Protein AF-A6IF05-F1 (afdb_monomer)

Organism: Rattus norvegicus (NCBI:txid10116)

InterPro domains:
  IPR013783 Immunoglobulin-like fold [G3DSA:2.60.40.10] (24-101)
  IPR036179 Immunoglobulin-like domain superfamily [SSF48726] (30-100)
  IPR050413 T cell receptor beta variable [PTHR23268] (15-99)

pLDDT: mean 70.71, std 15.79, range [35.97, 89.56]

Solvent-accessible surface area (backbone atoms only — not comparable to full-atom values): 6660 Å² total; per-residue (Å²): 133,88,76,89,84,84,88,82,91,74,87,72,80,77,80,70,77,79,77,73,66,83,70,70,82,74,75,84,78,78,76,45,41,66,87,74,85,87,65,59,94,92,46,77,44,69,40,32,38,72,60,75,44,57,65,45,76,42,69,48,66,55,94,96,52,72,80,36,80,38,38,48,33,70,40,48,74,49,88,52,68,68,60,54,93,79,48,48,78,50,35,90,37,50,32,42,37,39,40,36,74

Structure (mmCIF, N/CA/C/O backbone):
data_AF-A6IF05-F1
#
_entry.id   AF-A6IF05-F1
#
loop_
_atom_site.group_PDB
_atom_site.id
_atom_site.type_symbol
_atom_site.label_atom_id
_atom_site.label_alt_id
_atom_site.label_comp_id
_atom_site.label_asym_id
_atom_site.label_entity_id
_atom_site.label_seq_id
_atom_site.pdbx_PDB_ins_code
_atom_site.Cartn_x
_atom_site.Cartn_y
_atom_site.Cartn_z
_atom_site.occupancy
_atom_site.B_iso_or_equiv
_atom_site.auth_seq_id
_atom_site.auth_comp_id
_atom_site.auth_asym_id
_atom_site.auth_atom_id
_atom_site.pdbx_PDB_model_num
ATOM 1 N N . MET A 1 1 ? -49.710 -39.414 18.335 1.00 37.34 1 MET A N 1
ATOM 2 C CA . MET A 1 1 ? -49.964 -40.744 17.755 1.00 37.34 1 MET A CA 1
ATOM 3 C C . MET A 1 1 ? -48.872 -40.961 16.726 1.00 37.34 1 MET A C 1
ATOM 5 O O . MET A 1 1 ? -48.859 -40.231 15.748 1.00 37.34 1 MET A O 1
ATOM 9 N N . SER A 1 2 ? -47.768 -41.616 17.097 1.00 41.31 2 SER A N 1
ATOM 10 C CA . SER A 1 2 ? -47.634 -43.089 17.142 1.00 41.31 2 SER A CA 1
ATOM 11 C C . SER A 1 2 ? -47.854 -43.681 15.748 1.00 41.31 2 SER A C 1
ATOM 13 O O . SER A 1 2 ? -48.880 -43.412 15.139 1.00 41.31 2 SER A O 1
ATOM 15 N N . ASP A 1 3 ? -47.011 -44.520 15.183 1.00 37.16 3 ASP A N 1
ATOM 16 C CA . ASP A 1 3 ? -45.708 -45.044 15.555 1.00 37.16 3 ASP A CA 1
ATOM 17 C C . ASP A 1 3 ? -45.167 -45.708 14.283 1.00 37.16 3 ASP A C 1
ATOM 19 O O . ASP A 1 3 ? -45.936 -46.139 13.424 1.00 37.16 3 ASP A O 1
ATOM 23 N N . CYS A 1 4 ? -43.845 -45.735 14.189 1.00 45.25 4 CYS A N 1
ATOM 24 C CA . CYS A 1 4 ? -43.006 -46.797 13.645 1.00 45.25 4 CYS A CA 1
ATOM 25 C C . CYS A 1 4 ? -43.679 -47.909 12.818 1.00 45.25 4 CYS A C 1
ATOM 27 O O . CYS A 1 4 ? -44.410 -48.714 13.382 1.00 45.25 4 CYS A O 1
ATOM 29 N N . LEU A 1 5 ? -43.253 -48.069 11.560 1.00 35.97 5 LEU A N 1
ATOM 30 C CA . LEU A 1 5 ? -42.848 -49.372 11.013 1.00 35.97 5 LEU A CA 1
ATOM 31 C C . LEU A 1 5 ? -41.758 -49.164 9.941 1.00 35.97 5 LEU A C 1
ATOM 33 O O . LEU A 1 5 ? -42.053 -48.914 8.778 1.00 35.97 5 LEU A O 1
ATOM 37 N N . ASP A 1 6 ? -40.499 -49.280 10.363 1.00 40.09 6 ASP A N 1
ATOM 38 C CA . ASP A 1 6 ? -39.444 -49.946 9.582 1.00 40.09 6 ASP A CA 1
ATOM 39 C C . ASP A 1 6 ? -39.507 -51.432 9.981 1.00 40.09 6 ASP A C 1
ATOM 41 O O . ASP A 1 6 ? -39.788 -51.702 11.158 1.00 40.09 6 ASP A O 1
ATOM 45 N N . PRO A 1 7 ? -39.282 -52.408 9.078 1.00 51.22 7 PRO A N 1
ATOM 46 C CA . PRO A 1 7 ? -37.953 -52.563 8.474 1.00 51.22 7 PRO A CA 1
ATOM 47 C C . PRO A 1 7 ? -37.936 -53.139 7.038 1.00 51.22 7 PRO A C 1
ATOM 49 O O . PRO A 1 7 ? -38.860 -53.824 6.614 1.00 51.22 7 PRO A O 1
ATOM 52 N N . ASP A 1 8 ? -36.849 -52.913 6.294 1.00 39.00 8 ASP A N 1
ATOM 53 C CA . ASP A 1 8 ? -35.887 -53.982 5.945 1.00 39.00 8 ASP A CA 1
ATOM 54 C C . ASP A 1 8 ? -34.826 -53.497 4.931 1.00 39.00 8 ASP A C 1
ATOM 56 O O . ASP A 1 8 ? -35.044 -53.334 3.732 1.00 39.00 8 ASP A O 1
ATOM 60 N N . LEU A 1 9 ? -33.658 -53.198 5.495 1.00 43.50 9 LEU A N 1
ATOM 61 C CA . LEU A 1 9 ? -32.317 -53.619 5.089 1.00 43.50 9 LEU A CA 1
ATOM 62 C C . LEU A 1 9 ? -32.035 -53.953 3.605 1.00 43.50 9 LEU A C 1
ATOM 64 O O . LEU A 1 9 ? -31.694 -55.075 3.241 1.00 43.50 9 LEU A O 1
ATOM 68 N N . GLY A 1 10 ? -31.959 -52.922 2.767 1.00 37.12 10 GLY A N 1
ATOM 69 C CA . GLY A 1 10 ? -31.186 -52.956 1.523 1.00 37.12 10 GLY A CA 1
ATOM 70 C C . GLY A 1 10 ? -29.949 -52.073 1.637 1.00 37.12 10 GLY A C 1
ATOM 71 O O . GLY A 1 10 ? -29.992 -50.917 1.223 1.00 37.12 10 GLY A O 1
ATOM 72 N N . SER A 1 11 ? -28.858 -52.591 2.214 1.00 47.94 11 SER A N 1
ATOM 73 C CA . SER A 1 11 ? -27.575 -51.885 2.369 1.00 47.94 11 SER A CA 1
ATOM 74 C C . SER A 1 11 ? -26.986 -51.499 1.005 1.00 47.94 11 SER A C 1
ATOM 76 O O . SER A 1 11 ? -26.196 -52.225 0.398 1.00 47.94 11 SER A O 1
ATOM 78 N N . ARG A 1 12 ? -27.398 -50.345 0.478 1.00 47.31 12 ARG A N 1
ATOM 79 C CA . ARG A 1 12 ? -26.742 -49.696 -0.654 1.00 47.31 12 ARG A CA 1
ATOM 80 C C . ARG A 1 12 ? -25.552 -48.953 -0.075 1.00 47.31 12 ARG A C 1
ATOM 82 O O . ARG A 1 12 ? -25.693 -47.845 0.431 1.00 47.31 12 ARG A O 1
ATOM 89 N N . PHE A 1 13 ? -24.397 -49.610 -0.114 1.00 40.91 13 PHE A N 1
ATOM 90 C CA . PHE A 1 13 ? -23.096 -49.004 0.133 1.00 40.91 13 PHE A CA 1
ATOM 91 C C . PHE A 1 13 ? -22.989 -47.693 -0.660 1.00 40.91 13 PHE A C 1
ATOM 93 O O . PHE A 1 13 ? -22.719 -47.695 -1.862 1.00 40.91 13 PHE A O 1
ATOM 100 N N . PHE A 1 14 ? -23.215 -46.563 0.008 1.00 42.66 14 PHE A N 1
ATOM 101 C CA . PHE A 1 14 ? -22.794 -45.267 -0.492 1.00 42.66 14 PHE A CA 1
ATOM 102 C C . PHE A 1 14 ? -21.272 -45.244 -0.394 1.00 42.66 14 PHE A C 1
ATOM 104 O O . PHE A 1 14 ? -20.704 -44.834 0.615 1.00 42.66 14 PHE A O 1
ATOM 111 N N . PHE A 1 15 ? -20.591 -45.690 -1.448 1.00 39.59 15 PHE A N 1
ATOM 112 C CA . PHE A 1 15 ? -19.218 -45.268 -1.688 1.00 39.59 15 PHE A CA 1
ATOM 113 C C . PHE A 1 15 ? -19.259 -43.785 -2.065 1.00 39.59 15 PHE A C 1
ATOM 115 O O . PHE A 1 15 ? -19.157 -43.410 -3.230 1.00 39.59 15 PHE A O 1
ATOM 122 N N . MET A 1 16 ? -19.447 -42.919 -1.071 1.00 46.34 16 MET A N 1
ATOM 123 C CA . MET A 1 16 ? -18.988 -41.547 -1.185 1.00 46.34 16 MET A CA 1
ATOM 124 C C . MET A 1 16 ? -17.468 -41.646 -1.132 1.00 46.34 16 MET A C 1
ATOM 126 O O . MET A 1 16 ? -16.886 -41.764 -0.058 1.00 46.34 16 MET A O 1
ATOM 130 N N . VAL A 1 17 ? -16.828 -41.714 -2.301 1.00 48.50 17 VAL A N 1
ATOM 131 C CA . VAL A 1 17 ? -15.376 -41.573 -2.399 1.00 48.50 17 VAL A CA 1
ATOM 132 C C . VAL A 1 17 ? -15.050 -40.211 -1.798 1.00 48.50 17 VAL A C 1
ATOM 134 O O . VAL A 1 17 ? -15.282 -39.169 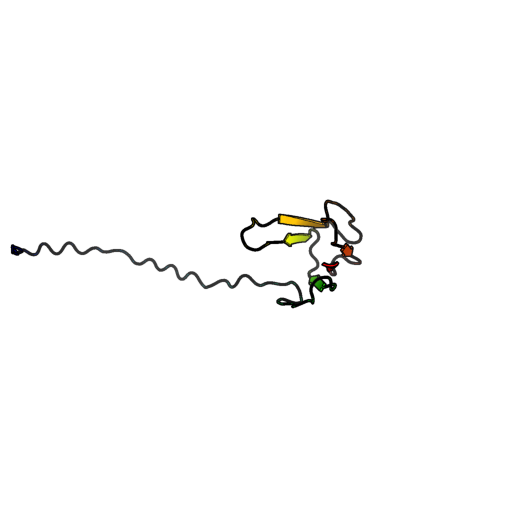-2.412 1.00 48.50 17 VAL A O 1
ATOM 137 N N . SER A 1 18 ? -14.563 -40.222 -0.560 1.00 59.59 18 SER A N 1
ATOM 138 C CA . SER A 1 18 ? -13.968 -39.070 0.089 1.00 59.59 18 SER A CA 1
ATOM 139 C C . SER A 1 18 ? -12.626 -38.811 -0.579 1.00 59.59 18 SER A C 1
ATOM 141 O O . SER A 1 18 ? -11.557 -39.123 -0.062 1.00 59.59 18 SER A O 1
ATOM 143 N N . SER A 1 19 ? -12.662 -38.186 -1.750 1.00 56.62 19 SER A N 1
ATOM 144 C CA . SER A 1 19 ? -11.496 -37.465 -2.237 1.00 56.62 19 SER A CA 1
ATOM 145 C C . SER A 1 19 ? -11.383 -36.183 -1.419 1.00 56.62 19 SER A C 1
ATOM 147 O O . SER A 1 19 ? -11.619 -35.085 -1.918 1.00 56.62 19 SER A O 1
ATOM 149 N N . LEU A 1 20 ? -11.000 -36.324 -0.144 1.00 55.12 20 LEU A N 1
ATOM 150 C CA . LEU A 1 20 ? -10.212 -35.302 0.527 1.00 55.12 20 LEU A CA 1
ATOM 151 C C . LEU A 1 20 ? -8.897 -35.259 -0.248 1.00 55.12 20 LEU A C 1
ATOM 153 O O . LEU A 1 20 ? -7.896 -35.861 0.137 1.00 55.12 20 LEU A O 1
ATOM 157 N N . LEU A 1 21 ? -8.926 -34.585 -1.401 1.00 55.81 21 LEU A N 1
ATOM 158 C CA . LEU A 1 21 ? -7.728 -34.017 -1.976 1.00 55.81 21 LEU A CA 1
ATOM 159 C C . LEU A 1 21 ? -7.038 -33.351 -0.798 1.00 55.81 21 LEU A C 1
ATOM 161 O O . LEU A 1 21 ? -7.646 -32.554 -0.080 1.00 55.81 21 LEU A O 1
ATOM 165 N N . CYS A 1 22 ? -5.809 -33.779 -0.547 1.00 52.81 22 CYS A N 1
ATOM 166 C CA . CYS A 1 22 ? -4.901 -33.103 0.345 1.00 52.81 22 CYS A CA 1
ATOM 167 C C . CYS A 1 22 ? -4.731 -31.687 -0.218 1.00 52.81 22 CYS A C 1
ATOM 169 O O . CYS A 1 22 ? -3.793 -31.403 -0.961 1.00 52.81 22 CYS A O 1
ATOM 171 N N . SER A 1 23 ? -5.681 -30.805 0.083 1.00 55.94 23 SER A N 1
ATOM 172 C CA . SER A 1 23 ? -5.531 -29.374 -0.046 1.00 55.94 23 SER A CA 1
ATOM 173 C C . SER A 1 23 ? -4.531 -29.039 1.033 1.00 55.94 23 SER A C 1
ATOM 175 O O . SER A 1 23 ? -4.895 -28.737 2.169 1.00 55.94 23 SER A O 1
ATOM 177 N N . LYS A 1 24 ? -3.244 -29.205 0.704 1.00 56.56 24 LYS A N 1
ATOM 178 C CA . LYS A 1 24 ? -2.171 -28.582 1.462 1.00 56.56 24 LYS A CA 1
ATOM 179 C C . LYS A 1 24 ? -2.636 -27.155 1.684 1.00 56.56 24 LYS A C 1
ATOM 181 O O . LYS A 1 24 ? -2.912 -26.449 0.717 1.00 56.56 24 LYS A O 1
ATOM 186 N N . HIS A 1 25 ? -2.830 -26.797 2.946 1.00 54.69 25 HIS A N 1
ATOM 187 C CA . HIS A 1 25 ? -3.211 -25.459 3.346 1.00 54.69 25 HIS A CA 1
ATOM 188 C C . HIS A 1 25 ? -2.094 -24.533 2.859 1.00 54.69 25 HIS A C 1
ATOM 190 O O . HIS A 1 25 ? -1.049 -24.426 3.495 1.00 54.69 25 HIS A O 1
ATOM 196 N N . MET A 1 26 ? -2.246 -23.965 1.663 1.00 57.62 26 MET A N 1
ATOM 197 C CA . MET A 1 26 ? -1.364 -22.913 1.191 1.00 57.62 26 MET A CA 1
ATOM 198 C C . MET A 1 26 ? -1.798 -21.679 1.963 1.00 57.62 26 MET A C 1
ATOM 200 O O . MET A 1 26 ? -2.778 -21.031 1.600 1.00 57.62 26 MET A O 1
ATOM 204 N N . GLU A 1 27 ? -1.120 -21.408 3.079 1.00 61.47 27 GLU A N 1
ATOM 205 C CA . GLU A 1 27 ? -1.260 -20.116 3.738 1.00 61.47 27 GLU A CA 1
ATOM 206 C C . GLU A 1 27 ? -0.882 -19.057 2.698 1.00 61.47 27 GLU A C 1
ATOM 208 O O . GLU A 1 27 ? 0.229 -19.062 2.157 1.00 61.47 27 GLU A O 1
ATOM 213 N N . ALA A 1 28 ? -1.826 -18.180 2.362 1.00 64.81 28 ALA A N 1
ATOM 214 C CA . ALA A 1 28 ? -1.527 -17.023 1.542 1.00 64.81 28 ALA A CA 1
ATOM 215 C C . ALA A 1 28 ? -0.529 -16.153 2.318 1.00 64.81 28 ALA A C 1
ATOM 217 O O . ALA A 1 28 ? -0.870 -15.547 3.334 1.00 64.81 28 ALA A O 1
ATOM 218 N N . ALA A 1 29 ? 0.725 -16.134 1.867 1.00 70.88 29 ALA A N 1
ATOM 219 C CA . ALA A 1 29 ? 1.762 -15.350 2.513 1.00 70.88 29 ALA A CA 1
ATOM 220 C C . ALA A 1 29 ? 1.516 -13.857 2.255 1.00 70.88 29 ALA A C 1
ATOM 222 O O . ALA A 1 29 ? 1.628 -13.386 1.122 1.00 70.88 29 ALA A O 1
ATOM 223 N N . VAL A 1 30 ? 1.217 -13.106 3.315 1.00 72.75 30 VAL A N 1
ATOM 224 C CA . VAL A 1 30 ? 1.245 -11.640 3.278 1.00 72.75 30 VAL A CA 1
ATOM 225 C C . VAL A 1 30 ? 2.704 -11.214 3.308 1.00 72.75 30 VAL A C 1
ATOM 227 O O . VAL A 1 30 ? 3.417 -11.495 4.266 1.00 72.75 30 VAL A O 1
ATOM 230 N N . THR A 1 31 ? 3.164 -10.576 2.236 1.00 78.50 31 THR A N 1
ATOM 231 C CA . THR A 1 31 ? 4.581 -10.204 2.085 1.00 78.50 31 THR A CA 1
ATOM 232 C C . THR A 1 31 ? 4.839 -8.722 2.327 1.00 78.50 31 THR A C 1
ATOM 234 O O . THR A 1 31 ? 5.958 -8.261 2.133 1.00 78.50 31 THR A O 1
ATOM 237 N N . GLN A 1 32 ? 3.794 -7.983 2.691 1.00 82.81 32 GLN A N 1
ATOM 238 C CA . GLN A 1 32 ? 3.867 -6.594 3.124 1.00 82.81 32 GLN A CA 1
ATOM 239 C C . GLN A 1 32 ? 4.230 -6.540 4.611 1.00 82.81 32 GLN A C 1
ATOM 241 O O . GLN A 1 32 ? 3.879 -7.442 5.374 1.00 82.81 32 GLN A O 1
ATOM 246 N N . SER A 1 33 ? 4.926 -5.481 5.010 1.00 85.44 33 SER A N 1
ATOM 247 C CA . SER A 1 33 ? 5.311 -5.216 6.393 1.00 85.44 33 SER A CA 1
ATOM 248 C C . SER A 1 33 ? 4.823 -3.832 6.822 1.00 85.44 33 SER A C 1
ATOM 250 O O . SER A 1 33 ? 5.036 -2.882 6.069 1.00 85.44 33 SER A O 1
ATOM 252 N N . PRO A 1 34 ? 4.248 -3.686 8.024 1.00 87.00 34 PRO A N 1
ATOM 253 C CA . PRO A 1 34 ? 3.854 -4.754 8.951 1.00 87.00 34 PRO A CA 1
ATOM 254 C C . PRO A 1 34 ? 2.656 -5.590 8.443 1.00 87.00 34 PRO A C 1
ATOM 256 O O . PRO A 1 34 ? 1.856 -5.128 7.638 1.00 87.00 34 PRO A O 1
ATOM 259 N N . ARG A 1 35 ? 2.511 -6.836 8.933 1.00 83.62 35 ARG A N 1
ATOM 260 C CA . ARG A 1 35 ? 1.325 -7.689 8.655 1.00 83.62 35 ARG A CA 1
ATOM 261 C C . ARG A 1 35 ? 0.089 -7.224 9.431 1.00 83.62 35 ARG A C 1
ATOM 263 O O . ARG A 1 35 ? -1.026 -7.420 8.966 1.00 83.62 35 ARG A O 1
ATOM 270 N N . ASN A 1 36 ? 0.299 -6.660 10.621 1.00 82.88 36 ASN A N 1
ATOM 271 C CA . ASN A 1 36 ? -0.745 -6.116 11.481 1.00 82.88 36 ASN A CA 1
ATOM 272 C C . ASN A 1 36 ? -0.243 -4.799 12.074 1.00 82.88 36 ASN A C 1
ATOM 274 O O . ASN A 1 36 ? 0.845 -4.768 12.649 1.00 82.88 36 ASN A O 1
ATOM 278 N N . GLU A 1 37 ? -1.046 -3.750 11.969 1.00 83.19 37 GLU A N 1
ATOM 279 C CA . GLU A 1 37 ? -0.762 -2.429 12.523 1.00 83.19 37 GLU A CA 1
ATOM 280 C C . GLU A 1 37 ? -2.043 -1.875 13.141 1.00 83.19 37 GLU A C 1
ATOM 282 O O . GLU A 1 37 ? -3.135 -2.068 12.605 1.00 83.19 37 GLU A O 1
ATOM 287 N N . VAL A 1 38 ? -1.918 -1.225 14.297 1.00 81.88 38 VAL A N 1
ATOM 288 C CA . VAL A 1 38 ? -3.031 -0.563 14.980 1.00 81.88 38 VAL A CA 1
ATOM 289 C C . VAL A 1 38 ? -2.632 0.890 15.173 1.00 81.88 38 VAL A C 1
ATOM 291 O O . VAL A 1 38 ? -1.790 1.194 16.016 1.00 81.88 38 VAL A O 1
ATOM 294 N N . ALA A 1 39 ? -3.229 1.774 14.381 1.00 80.62 39 ALA A N 1
ATOM 295 C CA . ALA A 1 39 ? -3.047 3.213 14.496 1.00 80.62 39 ALA A CA 1
ATOM 296 C C . ALA A 1 39 ? -4.183 3.841 15.318 1.00 80.62 39 ALA A C 1
ATOM 298 O O . ALA A 1 39 ? -5.304 3.327 15.375 1.00 80.62 39 ALA A O 1
ATOM 299 N N . VAL A 1 40 ? -3.895 4.976 15.957 1.00 84.06 40 VAL A N 1
ATOM 300 C CA . VAL A 1 40 ? -4.937 5.844 16.524 1.00 84.06 40 VAL A CA 1
ATOM 301 C C . VAL A 1 40 ? -5.761 6.415 15.367 1.00 84.06 40 VAL A C 1
ATOM 303 O O . VAL A 1 40 ? -5.235 6.627 14.279 1.00 84.06 40 VAL A O 1
ATOM 306 N N . ILE A 1 41 ? -7.052 6.675 15.579 1.00 79.81 41 ILE A N 1
ATOM 307 C CA . ILE A 1 41 ? -7.909 7.295 14.559 1.00 79.81 41 ILE A CA 1
ATOM 308 C C . ILE A 1 41 ? -7.287 8.630 14.114 1.00 79.81 41 ILE A C 1
ATOM 310 O O . ILE A 1 41 ? -7.069 9.514 14.941 1.00 79.81 41 ILE A O 1
ATOM 314 N N . GLY A 1 42 ? -7.008 8.762 12.814 1.00 76.56 42 GLY A N 1
ATOM 315 C CA . GLY A 1 42 ? -6.334 9.927 12.227 1.00 76.56 42 GLY A CA 1
ATOM 316 C C . GLY A 1 42 ? -4.805 9.937 12.367 1.00 76.56 42 GLY A C 1
ATOM 317 O O . GLY A 1 42 ? -4.180 10.926 11.997 1.00 76.56 42 GLY A O 1
ATOM 318 N N . GLY A 1 43 ? -4.203 8.879 12.916 1.00 76.75 43 GLY A N 1
ATOM 319 C CA . GLY A 1 43 ? -2.759 8.658 12.875 1.00 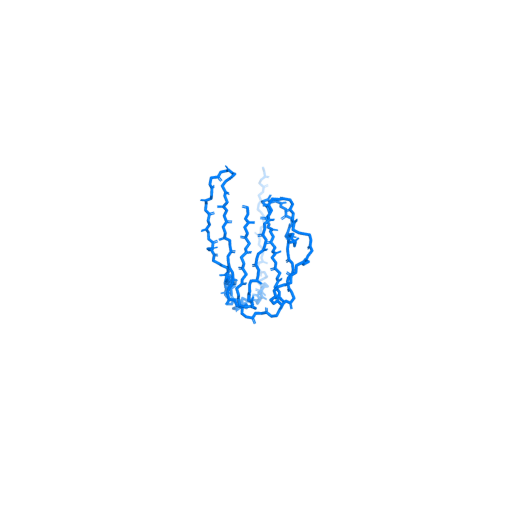76.75 43 GLY A CA 1
ATOM 320 C C . GLY A 1 43 ? -2.328 8.042 11.545 1.00 76.75 43 GLY A C 1
ATOM 321 O O . GLY A 1 43 ? -3.065 7.241 10.977 1.00 76.75 43 GLY A O 1
ATOM 322 N N . GLU A 1 44 ? -1.132 8.401 11.078 1.00 79.19 44 GLU A N 1
ATOM 323 C CA . GLU A 1 44 ? -0.534 7.809 9.876 1.00 79.19 44 GLU A CA 1
ATOM 324 C C . GLU A 1 44 ? -0.029 6.390 10.171 1.00 79.19 44 GLU A C 1
ATOM 326 O O . GLU A 1 44 ? 0.646 6.150 11.177 1.00 79.19 44 GLU A O 1
ATOM 331 N N . GLY A 1 45 ? -0.343 5.460 9.270 1.00 83.12 45 GLY A N 1
ATOM 332 C CA . GLY A 1 45 ? 0.269 4.130 9.201 1.00 83.12 45 GLY A CA 1
ATOM 333 C C . GLY A 1 45 ? 1.149 4.019 7.961 1.00 83.12 45 GLY A C 1
ATOM 334 O O . GLY A 1 45 ? 0.925 4.728 6.979 1.00 83.12 45 GLY A O 1
ATOM 335 N N . THR A 1 46 ? 2.164 3.154 7.974 1.00 85.62 46 THR A N 1
ATOM 336 C CA . THR A 1 46 ? 3.015 2.931 6.790 1.00 85.62 46 THR A CA 1
ATOM 337 C C . THR A 1 46 ? 3.182 1.448 6.505 1.00 85.62 46 THR A C 1
ATOM 339 O O . THR A 1 46 ? 3.835 0.719 7.249 1.00 85.62 46 THR A O 1
ATOM 342 N N . LEU A 1 47 ? 2.663 1.022 5.355 1.00 87.56 47 LEU A N 1
ATOM 343 C CA . LEU A 1 47 ? 2.869 -0.311 4.810 1.00 87.56 47 LEU A CA 1
ATOM 344 C C . LEU A 1 47 ? 3.999 -0.286 3.786 1.00 87.56 47 LEU A C 1
ATOM 346 O O . LEU A 1 47 ? 4.095 0.619 2.961 1.00 87.56 47 LEU A O 1
ATOM 350 N N . SER A 1 48 ? 4.833 -1.315 3.803 1.00 87.44 48 SER A N 1
ATOM 351 C CA . SER A 1 48 ? 5.964 -1.468 2.894 1.00 87.44 48 SER A CA 1
ATOM 352 C C . SER A 1 48 ? 5.986 -2.842 2.245 1.00 87.44 48 SER A C 1
ATOM 354 O O . SER A 1 48 ? 5.510 -3.831 2.810 1.00 87.44 48 SER A O 1
ATOM 356 N N . GLN A 1 49 ? 6.542 -2.922 1.043 1.00 85.81 49 GLN A N 1
ATOM 357 C CA . GLN A 1 49 ? 6.830 -4.186 0.378 1.00 85.81 49 GLN A CA 1
ATOM 358 C C . GLN A 1 49 ? 8.148 -4.044 -0.383 1.00 85.81 49 GLN A C 1
ATOM 360 O O . GLN A 1 49 ? 8.333 -3.050 -1.079 1.00 85.81 49 GLN A O 1
ATOM 365 N N . THR A 1 50 ? 9.042 -5.022 -0.198 1.00 81.94 50 THR A N 1
ATOM 366 C CA . THR A 1 50 ? 10.445 -4.969 -0.644 1.00 81.94 50 THR A CA 1
ATOM 367 C C . THR A 1 50 ? 10.800 -6.027 -1.696 1.00 81.94 50 THR A C 1
ATOM 369 O O . THR A 1 50 ? 11.901 -6.580 -1.725 1.00 81.94 50 THR A O 1
ATOM 372 N N . LYS A 1 51 ? 9.842 -6.419 -2.538 1.00 76.50 51 LYS A N 1
ATOM 373 C CA . LYS A 1 51 ? 10.074 -7.382 -3.616 1.00 76.50 51 LYS A CA 1
ATOM 374 C C . LYS A 1 51 ? 10.219 -6.631 -4.922 1.00 76.50 51 LYS A C 1
ATOM 376 O O . LYS A 1 51 ? 9.324 -5.904 -5.333 1.00 76.50 51 LYS A O 1
ATOM 381 N N . ASN A 1 52 ? 11.321 -6.919 -5.602 1.00 80.12 52 ASN A N 1
ATOM 382 C CA . ASN A 1 52 ? 11.750 -6.358 -6.878 1.00 80.12 52 ASN A CA 1
ATOM 383 C C . ASN A 1 52 ? 10.832 -6.725 -8.073 1.00 80.12 52 ASN A C 1
ATOM 385 O O . ASN A 1 52 ? 11.279 -7.266 -9.085 1.00 80.12 52 ASN A O 1
ATOM 389 N N . HIS A 1 53 ? 9.526 -6.497 -7.953 1.00 81.69 53 HIS A N 1
ATOM 390 C CA . HIS A 1 53 ? 8.539 -6.741 -8.995 1.00 81.69 53 HIS A CA 1
ATOM 391 C C . HIS A 1 53 ? 8.395 -5.501 -9.876 1.00 81.69 53 HIS A C 1
ATOM 393 O O . HIS A 1 53 ? 8.223 -4.393 -9.378 1.00 81.69 53 HIS A O 1
ATOM 399 N N . ASN A 1 54 ? 8.404 -5.682 -11.196 1.00 81.06 54 ASN A N 1
ATOM 400 C CA . ASN A 1 54 ? 8.232 -4.570 -12.138 1.00 81.06 54 ASN A CA 1
ATOM 401 C C . ASN A 1 54 ? 6.876 -3.867 -11.923 1.00 81.06 54 ASN A C 1
ATOM 403 O O . ASN A 1 54 ? 6.817 -2.648 -11.767 1.00 81.06 54 ASN A O 1
ATOM 407 N N . TYR A 1 55 ? 5.813 -4.671 -11.822 1.00 80.56 55 TYR A N 1
ATOM 408 C CA . TYR A 1 55 ? 4.444 -4.220 -11.600 1.00 80.56 55 TYR A CA 1
ATOM 409 C C . TYR A 1 55 ? 4.009 -4.531 -10.178 1.00 80.56 55 TYR A C 1
ATOM 411 O O . TYR A 1 55 ? 4.189 -5.657 -9.708 1.00 80.56 55 TYR A O 1
ATOM 419 N N . MET A 1 56 ? 3.407 -3.554 -9.515 1.00 81.06 56 MET A N 1
ATOM 420 C CA . MET A 1 56 ? 2.982 -3.680 -8.129 1.00 81.06 56 MET A CA 1
ATOM 421 C C . MET A 1 56 ? 1.598 -3.071 -7.944 1.00 81.06 56 MET A C 1
ATOM 423 O O . MET A 1 56 ? 1.330 -1.960 -8.385 1.00 81.06 56 MET A O 1
ATOM 427 N N . TYR A 1 57 ? 0.715 -3.813 -7.280 1.00 82.00 57 TYR A N 1
ATOM 428 C CA . TYR A 1 57 ? -0.684 -3.441 -7.089 1.00 82.00 57 TYR A CA 1
ATOM 429 C C . TYR A 1 57 ? -1.001 -3.421 -5.599 1.00 82.00 57 TYR A C 1
ATOM 431 O O . TYR A 1 57 ? -0.755 -4.406 -4.900 1.00 82.00 57 TYR A O 1
ATOM 439 N N . TRP A 1 58 ? -1.573 -2.321 -5.122 1.00 83.12 58 TRP A N 1
ATOM 440 C CA . TRP A 1 58 ? -2.070 -2.202 -3.758 1.00 83.12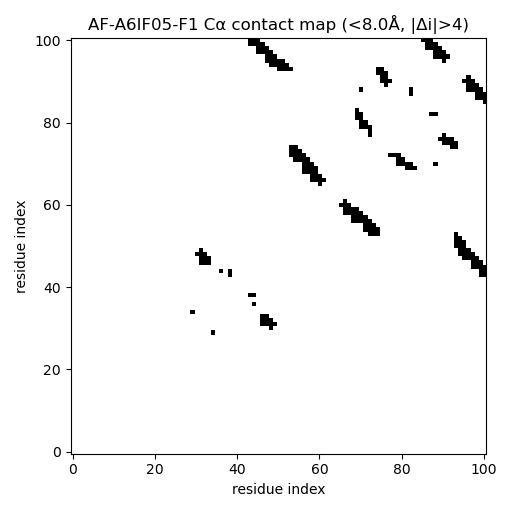 58 TRP A CA 1
ATOM 441 C C . TRP A 1 58 ? -3.579 -2.267 -3.758 1.00 83.12 58 TRP A C 1
ATOM 443 O O . TRP A 1 58 ? -4.248 -1.531 -4.484 1.00 83.12 58 TRP A O 1
ATOM 453 N N . TYR A 1 59 ? -4.101 -3.143 -2.911 1.00 84.19 59 TYR A N 1
ATOM 454 C CA . TYR A 1 59 ? -5.524 -3.302 -2.709 1.00 84.19 59 TYR A CA 1
ATOM 455 C C . TYR A 1 59 ? -5.875 -3.018 -1.253 1.00 84.19 59 TYR A C 1
ATOM 457 O O . TYR A 1 59 ? -5.148 -3.418 -0.347 1.00 84.19 59 TYR A O 1
ATOM 465 N N . GLN A 1 60 ? -7.014 -2.372 -1.046 1.00 84.75 60 GLN A N 1
ATOM 466 C CA . GLN A 1 60 ? -7.635 -2.166 0.254 1.00 84.75 60 GLN A CA 1
ATOM 467 C C . GLN A 1 60 ? -8.925 -2.977 0.320 1.00 84.75 60 GLN A C 1
ATOM 469 O O . GLN A 1 60 ? -9.663 -3.088 -0.665 1.00 84.75 60 GLN A O 1
ATOM 474 N N . GLN A 1 61 ? -9.203 -3.546 1.487 1.00 85.00 61 GLN A N 1
ATOM 475 C CA . GLN A 1 61 ? -10.472 -4.196 1.763 1.00 85.00 61 GLN A CA 1
ATOM 476 C C . GLN A 1 61 ? -11.030 -3.678 3.081 1.00 85.00 61 GLN A C 1
ATOM 478 O O . GLN A 1 61 ? -10.540 -4.026 4.152 1.00 85.00 61 GLN A O 1
ATOM 483 N N . ASP A 1 62 ? -12.085 -2.877 2.984 1.00 85.12 62 ASP A N 1
ATOM 484 C CA . ASP A 1 62 ? -12.857 -2.456 4.146 1.00 85.12 62 ASP A CA 1
ATOM 485 C C . ASP A 1 62 ? -13.787 -3.594 4.586 1.00 85.12 62 ASP A C 1
ATOM 487 O O . ASP A 1 62 ? -14.243 -4.407 3.770 1.00 85.12 62 ASP A O 1
ATOM 491 N N . MET A 1 63 ? -14.101 -3.657 5.881 1.00 86.69 63 MET A N 1
ATOM 492 C CA . MET A 1 63 ? -15.009 -4.675 6.410 1.00 86.69 63 MET A CA 1
ATOM 493 C C . MET A 1 63 ? -16.367 -4.603 5.691 1.00 86.69 63 MET A C 1
ATOM 495 O O . MET A 1 63 ? -17.022 -3.567 5.685 1.00 86.69 63 MET A O 1
ATOM 499 N N . GLY A 1 64 ? -16.793 -5.710 5.074 1.00 89.56 64 GLY A N 1
ATOM 500 C CA . GLY A 1 64 ? -18.058 -5.786 4.330 1.00 89.56 64 GLY A CA 1
ATOM 501 C C . GLY A 1 64 ? -18.008 -5.243 2.896 1.00 89.56 64 GLY A C 1
ATOM 502 O O . GLY A 1 64 ? -19.019 -5.296 2.195 1.00 89.56 64 GLY A O 1
ATOM 503 N N . HIS A 1 65 ? -16.850 -4.775 2.424 1.00 83.50 65 HIS A N 1
ATOM 504 C CA . HIS A 1 65 ? -16.673 -4.275 1.064 1.00 83.50 65 HIS A CA 1
ATOM 505 C C . HIS A 1 65 ? -15.844 -5.227 0.194 1.00 83.50 65 HIS A C 1
ATOM 507 O O . HIS A 1 65 ? -15.072 -6.067 0.667 1.00 83.50 65 HIS A O 1
ATOM 513 N N . ARG A 1 66 ? -16.018 -5.091 -1.126 1.00 87.56 66 ARG A N 1
ATOM 514 C CA . ARG A 1 66 ? -15.169 -5.769 -2.110 1.00 87.56 66 ARG A CA 1
ATOM 515 C C . ARG A 1 66 ? -13.750 -5.207 -2.060 1.00 87.56 66 ARG A C 1
ATOM 517 O O . ARG A 1 66 ? -13.564 -4.021 -1.794 1.00 87.56 66 ARG A O 1
ATOM 524 N N . LEU A 1 67 ? -12.785 -6.053 -2.406 1.00 86.25 67 LEU A N 1
ATOM 525 C CA . LEU A 1 67 ? -11.403 -5.647 -2.627 1.00 86.25 67 LEU A CA 1
ATOM 526 C C . LEU A 1 67 ? -11.351 -4.497 -3.651 1.00 86.25 67 LEU A C 1
ATOM 528 O O . LEU A 1 67 ? -11.950 -4.592 -4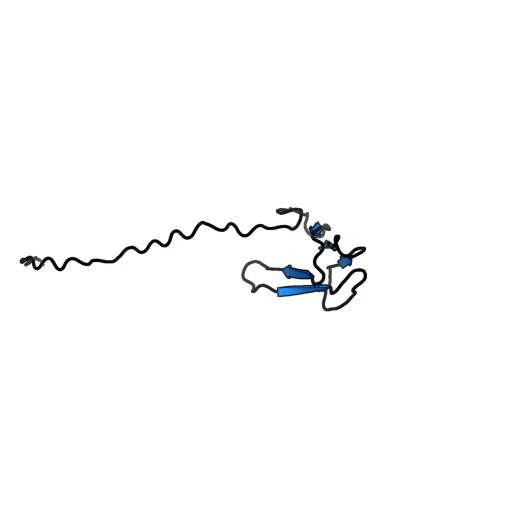.728 1.00 86.25 67 LEU A O 1
ATOM 532 N N . ARG A 1 68 ? -10.661 -3.407 -3.311 1.00 86.38 68 ARG A N 1
ATOM 533 C CA . ARG A 1 68 ? -10.541 -2.197 -4.131 1.00 86.38 68 ARG A CA 1
ATOM 534 C C . ARG A 1 68 ? -9.079 -1.945 -4.455 1.00 86.38 68 ARG A C 1
ATOM 536 O O . ARG A 1 68 ? -8.261 -1.894 -3.547 1.00 86.38 68 ARG A O 1
ATOM 543 N N . LEU A 1 69 ? -8.756 -1.785 -5.735 1.00 84.31 69 LEU A N 1
ATOM 544 C CA . LEU A 1 69 ? -7.431 -1.327 -6.148 1.00 84.31 69 LEU A CA 1
ATOM 545 C C . LEU A 1 69 ? -7.270 0.143 -5.733 1.00 84.31 69 LEU A C 1
ATOM 547 O O . LEU A 1 69 ? -8.140 0.949 -6.053 1.00 84.31 69 LEU A O 1
ATOM 551 N N . ILE A 1 70 ? -6.188 0.465 -5.024 1.00 82.31 70 ILE A N 1
ATOM 552 C CA . ILE A 1 70 ? -5.870 1.825 -4.551 1.00 82.31 70 ILE A CA 1
ATOM 553 C C . ILE A 1 70 ? -4.578 2.385 -5.158 1.00 82.31 70 ILE A C 1
ATOM 555 O O . ILE A 1 70 ? -4.350 3.586 -5.098 1.00 82.31 70 ILE A O 1
ATOM 559 N N . HIS A 1 71 ? -3.709 1.538 -5.722 1.00 80.56 71 HIS A N 1
ATOM 560 C CA . HIS A 1 71 ? -2.518 1.996 -6.439 1.00 80.56 71 HIS A CA 1
ATOM 561 C C . HIS A 1 71 ? -1.959 0.916 -7.374 1.00 80.56 71 HIS A C 1
ATOM 563 O O . HIS A 1 71 ? -2.007 -0.273 -7.054 1.00 80.56 71 HIS A O 1
ATOM 569 N N . CYS A 1 72 ? -1.378 1.334 -8.500 1.00 81.38 72 CYS A N 1
ATOM 570 C CA . CYS A 1 72 ? -0.658 0.478 -9.439 1.00 81.38 72 CYS A CA 1
ATOM 571 C C . CYS A 1 72 ? 0.653 1.152 -9.855 1.00 81.38 72 CYS A C 1
ATOM 573 O O . CYS A 1 72 ? 0.620 2.236 -10.416 1.00 81.38 72 CYS A O 1
ATOM 575 N N . SER A 1 73 ? 1.794 0.499 -9.664 1.00 78.94 73 SER A N 1
ATOM 576 C CA . SER A 1 73 ? 3.101 0.996 -10.100 1.00 78.94 73 SER A CA 1
ATOM 577 C C . SER A 1 73 ? 3.731 0.098 -11.163 1.00 78.94 73 SER A C 1
ATOM 579 O O . SER A 1 73 ? 3.542 -1.116 -11.157 1.00 78.94 73 SER A O 1
ATOM 581 N N . TYR A 1 74 ? 4.481 0.715 -12.083 1.00 81.31 74 TYR A N 1
ATOM 582 C CA . TYR A 1 74 ? 5.040 0.097 -13.303 1.00 81.31 74 TYR A CA 1
ATOM 583 C C . TYR A 1 74 ? 6.576 0.014 -13.319 1.00 81.31 74 TYR A C 1
ATOM 585 O O . TYR A 1 74 ? 7.163 -0.649 -14.171 1.00 81.31 74 TYR A O 1
ATOM 593 N N . GLY A 1 75 ? 7.230 0.705 -12.392 1.00 75.00 75 GLY A N 1
ATOM 594 C CA . GLY A 1 75 ? 8.679 0.731 -12.194 1.00 75.00 75 GLY A CA 1
ATOM 595 C C . GLY A 1 75 ? 9.024 1.700 -11.064 1.00 75.00 75 GLY A C 1
ATOM 596 O O . GLY A 1 75 ? 8.108 2.235 -10.436 1.00 75.00 75 GLY A O 1
ATOM 597 N N . ALA A 1 76 ? 10.312 1.923 -10.799 1.00 72.25 76 ALA A N 1
ATOM 598 C CA . ALA A 1 76 ? 10.731 3.045 -9.956 1.00 72.25 76 ALA A CA 1
ATOM 599 C C . ALA A 1 76 ? 10.131 4.362 -10.490 1.00 72.25 76 ALA A C 1
ATOM 601 O O . ALA A 1 76 ? 9.910 4.489 -11.697 1.00 72.25 76 ALA A O 1
ATOM 602 N N . ASP A 1 77 ? 9.819 5.300 -9.595 1.00 69.19 77 ASP A N 1
ATOM 603 C CA . ASP A 1 77 ? 9.289 6.631 -9.934 1.00 69.19 77 ASP A CA 1
ATOM 604 C C . ASP A 1 77 ? 7.955 6.643 -10.711 1.00 69.19 77 ASP A C 1
ATOM 606 O O . ASP A 1 77 ? 7.593 7.644 -11.331 1.00 69.19 77 ASP A O 1
ATOM 610 N N . SER A 1 78 ? 7.190 5.545 -10.705 1.00 65.56 78 SER A N 1
ATOM 611 C CA . SER A 1 78 ? 5.885 5.522 -11.371 1.00 65.56 78 SER A CA 1
ATOM 612 C C . SER A 1 78 ? 4.809 6.212 -10.521 1.00 65.56 78 SER A C 1
ATOM 614 O O . SER A 1 78 ? 4.514 5.757 -9.414 1.00 65.56 78 SER A O 1
ATOM 616 N N . THR A 1 79 ? 4.186 7.255 -11.075 1.00 60.16 79 THR A N 1
ATOM 617 C CA . THR A 1 79 ? 3.286 8.189 -10.363 1.00 60.16 79 THR A CA 1
ATOM 618 C C . THR A 1 79 ? 1.851 8.214 -10.932 1.00 60.16 79 THR A C 1
ATOM 620 O O . THR A 1 79 ? 1.266 9.277 -11.112 1.00 60.16 79 THR A O 1
ATOM 623 N N . GLU A 1 80 ? 1.250 7.065 -11.246 1.00 63.41 80 GLU A N 1
ATOM 624 C CA . GLU A 1 80 ? -0.152 6.948 -11.719 1.00 63.41 80 GLU A CA 1
ATOM 625 C C . GLU A 1 80 ? -0.850 5.790 -10.979 1.00 63.41 80 GLU A C 1
ATOM 627 O O . GLU A 1 80 ? -0.173 4.858 -10.582 1.00 63.41 80 GLU A O 1
ATOM 632 N N . LYS A 1 81 ? -2.165 5.712 -10.737 1.00 54.94 81 LYS A N 1
ATOM 633 C CA . LYS A 1 81 ? -3.302 6.641 -10.834 1.00 54.94 81 LYS A CA 1
ATOM 634 C C . LYS A 1 81 ? -4.369 6.149 -9.832 1.00 54.94 81 LYS A C 1
ATOM 636 O O . LYS A 1 81 ? -4.450 4.946 -9.594 1.00 54.94 81 LYS A O 1
ATOM 641 N N . ASP A 1 82 ? -5.155 7.074 -9.282 1.00 60.00 82 ASP A N 1
ATOM 642 C CA . ASP A 1 82 ? -6.253 6.862 -8.317 1.00 60.00 82 ASP A CA 1
ATOM 643 C C . ASP A 1 82 ? -5.854 6.372 -6.920 1.00 60.00 82 ASP A C 1
ATOM 645 O O . ASP A 1 82 ? -6.412 5.412 -6.391 1.00 60.00 82 ASP A O 1
ATOM 649 N N . VAL A 1 83 ? -4.932 7.097 -6.286 1.00 61.81 83 VAL A N 1
ATOM 650 C CA . VAL A 1 83 ? -4.781 7.020 -4.831 1.00 61.81 83 VAL A CA 1
ATOM 651 C C . VAL A 1 83 ? -5.989 7.736 -4.202 1.00 61.81 83 VAL A C 1
ATOM 653 O O . VAL A 1 83 ? -6.175 8.925 -4.475 1.00 61.81 83 VAL A O 1
ATOM 656 N N . PRO A 1 84 ? -6.848 7.047 -3.422 1.00 65.38 84 PRO A N 1
ATOM 657 C CA . PRO A 1 84 ? -7.981 7.682 -2.758 1.00 65.38 84 PRO A CA 1
ATOM 658 C C . PRO A 1 84 ? -7.510 8.811 -1.841 1.00 65.38 84 PRO A C 1
ATOM 660 O O . PRO A 1 84 ? -6.434 8.717 -1.245 1.00 65.38 84 PRO A O 1
ATOM 663 N N . ASP A 1 85 ? -8.333 9.851 -1.707 1.00 69.50 85 ASP A N 1
ATOM 664 C CA . ASP A 1 85 ? -8.028 11.006 -0.862 1.00 69.50 85 ASP A CA 1
ATOM 665 C C . ASP A 1 85 ? -7.622 10.542 0.553 1.00 69.50 85 ASP A C 1
ATOM 667 O O . ASP A 1 85 ? -8.289 9.694 1.151 1.00 69.50 85 ASP A O 1
ATOM 671 N N . GLY A 1 86 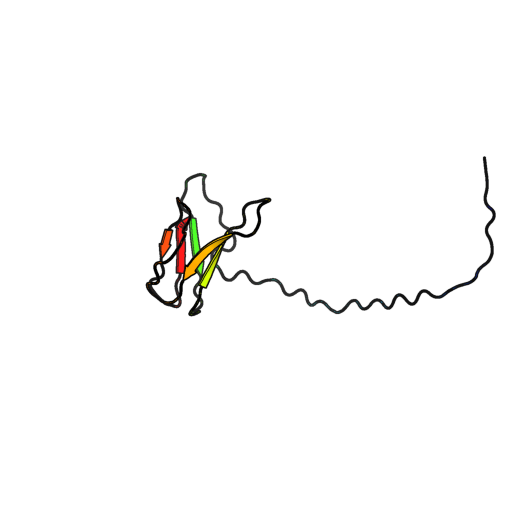? -6.478 11.030 1.041 1.00 73.38 86 GLY A N 1
ATOM 672 C CA . GLY A 1 86 ? -5.876 10.628 2.321 1.00 73.38 86 GLY A CA 1
ATOM 673 C C . GLY A 1 86 ? -4.678 9.674 2.233 1.00 73.38 86 GLY A C 1
ATOM 674 O O . GLY A 1 86 ? -3.861 9.683 3.143 1.00 73.38 86 GLY A O 1
ATOM 675 N N . HIS A 1 87 ? -4.492 8.936 1.135 1.00 75.50 87 HIS A N 1
ATOM 676 C CA . HIS A 1 87 ? -3.362 8.006 1.010 1.00 75.50 87 HIS A CA 1
ATOM 677 C C . HIS A 1 87 ? -2.190 8.648 0.248 1.00 75.50 87 HIS A C 1
ATOM 679 O O . HIS A 1 87 ? -2.384 9.470 -0.652 1.00 75.50 87 HIS A O 1
ATOM 685 N N . LYS A 1 88 ? -0.951 8.254 0.566 1.00 81.06 88 LYS A N 1
ATOM 686 C CA . LYS A 1 88 ? 0.250 8.644 -0.201 1.00 81.06 88 LYS A CA 1
ATOM 687 C C . LYS A 1 88 ? 1.076 7.418 -0.546 1.00 81.06 88 LYS A C 1
ATOM 689 O O . LYS A 1 88 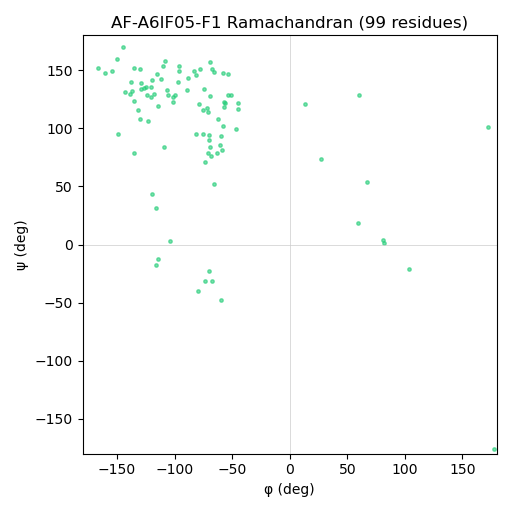? 1.271 6.545 0.290 1.00 81.06 88 LYS A O 1
ATOM 694 N N . VAL A 1 89 ? 1.601 7.368 -1.767 1.00 80.06 89 VAL A N 1
ATOM 695 C CA . VAL A 1 89 ? 2.474 6.275 -2.209 1.00 80.06 89 VAL A CA 1
ATOM 696 C C . VAL A 1 89 ? 3.830 6.827 -2.616 1.00 80.06 89 VAL A C 1
ATOM 698 O O . VAL A 1 89 ? 3.906 7.834 -3.317 1.00 80.06 89 VAL A O 1
ATOM 701 N N . SER A 1 90 ? 4.894 6.153 -2.185 1.00 82.25 90 SER A N 1
ATOM 702 C CA . SER A 1 90 ? 6.270 6.425 -2.591 1.00 82.25 90 SER A CA 1
ATOM 703 C C . SER A 1 90 ? 6.919 5.147 -3.109 1.00 82.25 90 SER A C 1
ATOM 705 O O . SER A 1 90 ? 6.795 4.088 -2.493 1.00 82.25 90 SER A O 1
ATOM 707 N N . ARG A 1 91 ? 7.613 5.248 -4.245 1.00 80.00 91 ARG A N 1
ATOM 708 C CA . ARG A 1 91 ? 8.368 4.150 -4.853 1.00 80.00 91 ARG A CA 1
ATOM 709 C C . ARG A 1 91 ? 9.744 4.645 -5.313 1.00 80.00 91 ARG A C 1
ATOM 711 O O . ARG A 1 91 ? 9.914 4.930 -6.499 1.00 80.00 91 ARG A O 1
ATOM 718 N N . PRO A 1 92 ? 10.710 4.786 -4.389 1.00 78.88 92 PRO A N 1
ATOM 719 C CA . PRO A 1 92 ? 12.040 5.299 -4.719 1.00 78.88 92 PRO A CA 1
ATOM 720 C C . PRO A 1 92 ? 12.872 4.317 -5.556 1.00 78.88 92 PRO A C 1
ATOM 722 O O . PRO A 1 92 ? 13.814 4.719 -6.229 1.00 78.88 92 PRO A O 1
ATOM 725 N N . SER A 1 93 ? 12.556 3.023 -5.500 1.00 79.44 93 SER A N 1
ATOM 726 C CA . SER A 1 93 ? 13.284 1.967 -6.199 1.00 79.44 93 SER A CA 1
ATOM 727 C C . SER A 1 93 ? 12.312 0.880 -6.668 1.00 79.44 93 SER A C 1
ATOM 729 O O . SER A 1 93 ? 11.126 0.870 -6.329 1.00 79.44 93 SER A O 1
ATOM 731 N N . GLN A 1 94 ? 12.783 -0.051 -7.500 1.00 78.25 94 GLN A N 1
ATOM 732 C CA . GLN A 1 94 ? 11.932 -1.157 -7.945 1.00 78.25 94 GLN A CA 1
ATOM 733 C C . GLN A 1 94 ? 11.583 -2.108 -6.791 1.00 78.25 94 GLN A C 1
ATOM 735 O O . GLN A 1 94 ? 10.504 -2.702 -6.787 1.00 78.25 94 GLN A O 1
ATOM 740 N N . GLU A 1 95 ? 12.493 -2.231 -5.834 1.00 78.44 95 GLU A N 1
ATOM 741 C CA . GLU A 1 95 ? 12.358 -3.070 -4.657 1.00 78.44 95 GLU A CA 1
ATOM 742 C C . GLU A 1 95 ? 11.490 -2.423 -3.586 1.00 78.44 95 GLU A C 1
ATOM 744 O O . GLU A 1 95 ? 10.647 -3.129 -3.057 1.00 78.44 95 GLU A O 1
ATOM 749 N N . ASP A 1 96 ? 11.586 -1.115 -3.343 1.00 80.25 96 ASP A N 1
ATOM 750 C CA . ASP A 1 96 ? 10.910 -0.469 -2.217 1.00 80.25 96 ASP A CA 1
ATOM 751 C C . ASP A 1 96 ? 9.642 0.277 -2.625 1.00 80.25 96 ASP A C 1
ATOM 753 O O . ASP A 1 96 ? 9.673 1.220 -3.421 1.00 80.25 96 ASP A O 1
ATOM 757 N N . ILE A 1 97 ? 8.518 -0.093 -2.010 1.00 81.81 97 ILE A N 1
ATOM 758 C CA . ILE A 1 97 ? 7.268 0.667 -2.088 1.00 81.81 97 ILE A CA 1
ATOM 759 C C . ILE A 1 97 ? 6.724 0.917 -0.693 1.00 81.81 97 ILE A C 1
ATOM 761 O O . ILE A 1 97 ? 6.595 -0.021 0.092 1.00 81.81 97 ILE A O 1
ATOM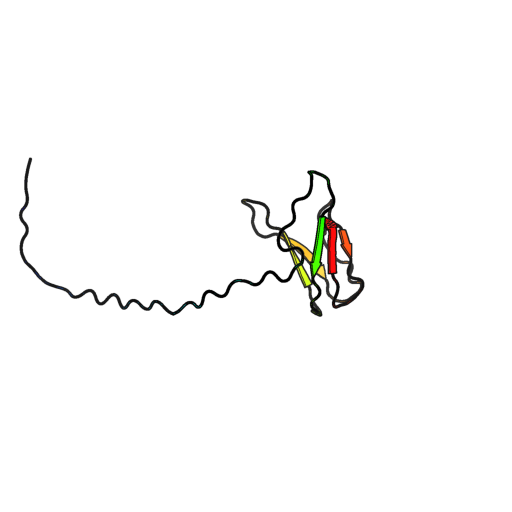 765 N N . PHE A 1 98 ? 6.324 2.161 -0.4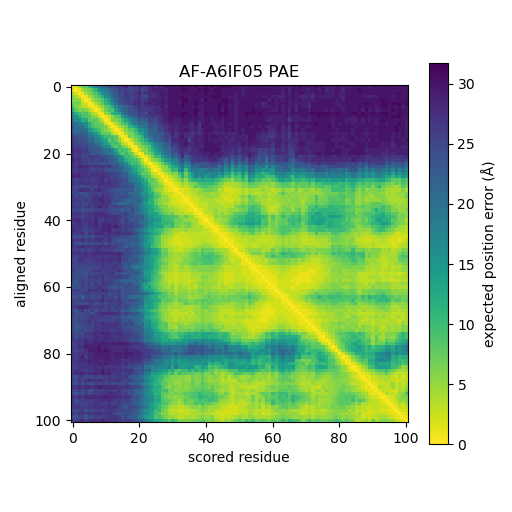45 1.00 83.62 98 PHE A N 1
ATOM 766 C CA . PHE A 1 98 ? 5.683 2.618 0.780 1.00 83.62 98 PHE A CA 1
ATOM 767 C C . PHE A 1 98 ? 4.280 3.144 0.473 1.00 83.62 98 PHE A C 1
ATOM 769 O O . PHE A 1 98 ? 4.113 3.985 -0.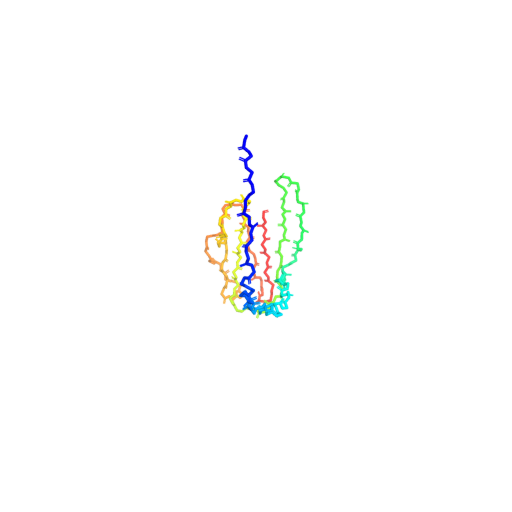412 1.00 83.62 98 PHE A O 1
ATOM 776 N N . LEU A 1 99 ? 3.287 2.666 1.217 1.00 83.81 99 LEU A N 1
ATOM 777 C CA . LEU A 1 99 ? 1.916 3.163 1.229 1.00 83.81 99 LEU A CA 1
ATOM 778 C C . LEU A 1 99 ? 1.630 3.757 2.609 1.00 83.81 99 LEU A C 1
ATOM 780 O O . LEU A 1 99 ? 1.688 3.050 3.612 1.00 83.81 99 LEU A O 1
ATOM 784 N N . ILE A 1 100 ? 1.310 5.044 2.632 1.00 83.19 100 ILE A N 1
ATOM 785 C CA . ILE A 1 100 ? 0.911 5.796 3.819 1.00 83.19 100 ILE A CA 1
ATOM 786 C C . ILE A 1 100 ? -0.615 5.899 3.813 1.00 83.19 100 ILE A C 1
ATOM 788 O O . ILE A 1 100 ? -1.195 6.264 2.781 1.00 83.19 100 ILE A O 1
ATOM 792 N N . LEU A 1 101 ? -1.224 5.528 4.941 1.00 80.75 101 LEU A N 1
ATOM 793 C CA . LEU A 1 101 ? -2.672 5.486 5.184 1.00 80.75 101 LEU A CA 1
ATOM 794 C C . LEU A 1 101 ? -3.154 6.706 5.970 1.00 80.75 101 LEU A C 1
ATOM 796 O O . LEU A 1 101 ? -2.388 7.152 6.857 1.00 80.75 101 LEU A O 1
#

Nearest PDB structures (foldseek):
  4en3-assembly1_B  TM=8.178E-01  e=1.426E-04  Homo sapiens
  3tzv-assembly1_H  TM=8.322E-01  e=3.585E-04  Homo sapiens
  3tyf-assembly2_D  TM=8.631E-01  e=1.474E-03  Escherichia coli
  5hhm-assembly1_D  TM=7.965E-01  e=7.091E-02  Homo sapiens
  5euo-assembly1_E  TM=7.055E-01  e=2.016E-01  Homo sapiens

Foldseek 3Di:
DDDDDDDDDPPPPPPPPPPPPPPVPPDPDDQKPPPDDDDDVVDKDKIKFFDLDQKDWDWDDDVPDDIHTQDIHRFAPGDDDHNDPPKDWHRNGSRIIMIMD

Sequence (101 aa):
MSDCLDPDLGSRFFFMVSSLLCSKHMEAAVTQSPRNEVAVIGGEGTLSQTKNHNYMYWYQQDMGHRLRLIHCSYGADSTEKDVPDGHKVSRPSQEDIFLIL

Secondary structure (DSSP, 8-state):
-------------------------------SB-SS--PPTT---EEEE----SSEEEEE--TTS--EEEEEE-STT---S-PPTT-EEE-SSSS-EEEE-

Radius of gyration: 25.7 Å; Cα contacts (8 Å, |Δi|>4): 121; chains: 1; bounding box: 63×65×31 Å

Mean predicted aligned error: 14.51 Å